Protein AF-A0A5Q4H159-F1 (afdb_monomer)

Mean predicted aligned error: 5.14 Å

pLDDT: mean 91.89, std 12.24, range [39.44, 98.81]

Nearest PDB structures (foldseek):
  7rwc-assembly1_B  TM=5.527E-01  e=2.072E-01  Mus musculus
  1oyz-assembly1_A  TM=6.407E-01  e=1.091E+00  Escherichia coli
  7w3k-assembly1_f  TM=6.807E-01  e=5.470E+00  Homo sapiens
  6j2q-assembly1_Z  TM=4.991E-01  e=5.470E+00  Saccharomyces cerevisiae S288C
  7w3b-assembly1_f  TM=5.677E-01  e=9.830E+00  Homo sapiens

Sequence (144 aa):
MSDPVGFGQQHADQIARLVDVADLALVPFDQAAEPLAAALRSTDPWQRYWALIVGSCFGEQTESLVPAAERLLDDPELLVRVRAAEMLGIVSAIDPRPTLQQVLETTESPVEALLTLNTVVFFHDSIENRFPFDIESVHENGVT

Radius of gyration: 15.94 Å; Cα contacts (8 Å, |Δi|>4): 162; chains: 1; bounding box: 42×28×43 Å

Structure (mmCIF, N/CA/C/O backbone):
data_AF-A0A5Q4H159-F1
#
_entry.id   AF-A0A5Q4H159-F1
#
loop_
_atom_site.group_PDB
_atom_site.id
_atom_site.type_symbol
_atom_site.label_atom_id
_atom_site.label_alt_id
_atom_site.label_comp_id
_atom_site.label_asym_id
_atom_site.label_entity_id
_atom_site.label_seq_id
_atom_site.pdbx_PDB_ins_code
_atom_site.Cartn_x
_atom_site.Cartn_y
_atom_site.Cartn_z
_atom_site.occupancy
_atom_site.B_iso_or_equiv
_atom_site.auth_seq_id
_atom_site.auth_comp_id
_atom_site.auth_asym_id
_atom_site.auth_atom_id
_atom_site.pdbx_PDB_model_num
ATOM 1 N N . MET A 1 1 ? -0.998 3.982 25.693 1.00 56.59 1 MET A N 1
ATOM 2 C CA . MET A 1 1 ? -2.279 3.362 25.288 1.00 56.59 1 MET A CA 1
ATOM 3 C C . MET A 1 1 ? -2.981 2.889 26.553 1.00 56.59 1 MET A C 1
ATOM 5 O O . MET A 1 1 ? -2.440 2.010 27.207 1.00 56.59 1 MET A O 1
ATOM 9 N N . SER A 1 2 ? -4.077 3.526 26.974 1.00 79.31 2 SER A N 1
ATOM 10 C CA . SER A 1 2 ? -4.678 3.293 28.304 1.00 79.31 2 SER A CA 1
ATOM 11 C C . SER A 1 2 ? -6.015 2.538 28.296 1.00 79.31 2 SER A C 1
ATOM 13 O O . SER A 1 2 ? -6.400 2.047 29.349 1.00 79.31 2 SER A O 1
ATOM 15 N N . ASP A 1 3 ? -6.686 2.386 27.146 1.00 91.38 3 ASP A N 1
ATOM 16 C CA . ASP A 1 3 ? -7.895 1.554 27.008 1.00 91.38 3 ASP A CA 1
ATOM 17 C C . ASP A 1 3 ? -8.058 1.003 25.572 1.00 91.38 3 ASP A C 1
ATOM 19 O O . ASP A 1 3 ? -8.765 1.583 24.743 1.00 91.38 3 ASP A O 1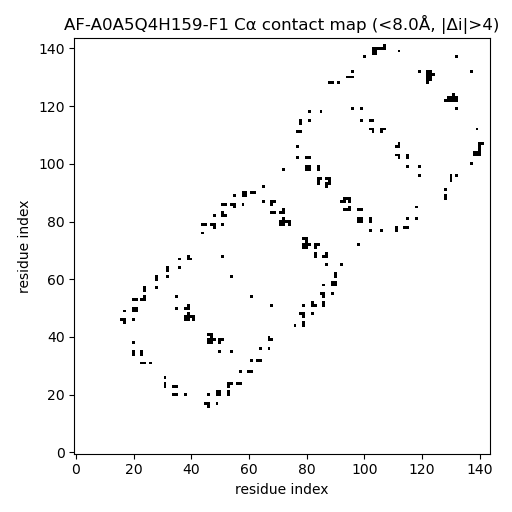
ATOM 23 N N . PRO A 1 4 ? -7.373 -0.101 25.232 1.00 87.06 4 PRO A N 1
ATOM 24 C CA . PRO A 1 4 ? -7.480 -0.701 23.903 1.00 87.06 4 PRO A CA 1
ATOM 25 C C . PRO A 1 4 ? -8.858 -1.329 23.632 1.00 87.06 4 PRO A C 1
ATOM 27 O O . PRO A 1 4 ? -9.264 -1.413 22.474 1.00 87.06 4 PRO A O 1
ATOM 30 N N . VAL A 1 5 ? -9.594 -1.751 24.670 1.00 92.69 5 VAL A N 1
ATOM 31 C CA . VAL A 1 5 ? -10.925 -2.362 24.510 1.00 92.69 5 VAL A CA 1
ATOM 32 C C . VAL A 1 5 ? -11.947 -1.298 24.129 1.00 92.69 5 VAL A C 1
ATOM 34 O O . VAL A 1 5 ? -12.680 -1.483 23.158 1.00 92.69 5 VAL A O 1
ATOM 37 N N . GLY A 1 6 ? -11.959 -0.168 24.840 1.00 92.88 6 GLY A N 1
ATOM 38 C CA . GLY A 1 6 ? -12.823 0.965 24.519 1.00 92.88 6 GLY A CA 1
ATOM 39 C C . GLY A 1 6 ? -12.544 1.532 23.128 1.00 92.88 6 GLY A C 1
ATOM 40 O O . GLY A 1 6 ? -13.484 1.779 22.375 1.00 92.88 6 GLY A O 1
ATOM 41 N N . PHE A 1 7 ? -11.267 1.648 22.740 1.00 90.69 7 PHE A N 1
ATOM 42 C CA . PHE A 1 7 ? -10.892 2.030 21.374 1.00 90.69 7 PHE A CA 1
ATOM 43 C C . PHE A 1 7 ? -11.471 1.052 20.340 1.00 90.69 7 PHE A C 1
ATOM 45 O O . PHE A 1 7 ? -12.156 1.467 19.408 1.00 90.69 7 PHE A O 1
ATOM 52 N N . GLY A 1 8 ? -11.272 -0.256 20.532 1.00 90.44 8 GLY A N 1
ATOM 53 C CA . GLY A 1 8 ? -11.804 -1.271 19.620 1.00 90.44 8 GLY A CA 1
ATOM 54 C C . GLY A 1 8 ? -13.328 -1.214 19.481 1.00 90.44 8 GLY A C 1
ATOM 55 O O . GLY A 1 8 ? -13.845 -1.293 18.371 1.00 90.44 8 GLY A O 1
ATOM 56 N N . GLN A 1 9 ? -14.053 -1.011 20.584 1.00 93.50 9 GLN A N 1
ATOM 57 C CA . GLN A 1 9 ? -15.514 -0.888 20.570 1.00 93.50 9 GLN A CA 1
ATOM 58 C C . GLN A 1 9 ? -15.993 0.372 19.838 1.00 93.50 9 GLN A C 1
ATOM 60 O O . GLN A 1 9 ? -16.958 0.305 19.082 1.00 93.50 9 GLN A O 1
ATOM 65 N N . GLN A 1 10 ? -15.317 1.508 20.027 1.00 96.00 10 GLN A N 1
ATOM 66 C CA . GLN A 1 10 ? -15.666 2.770 19.363 1.00 96.00 10 GLN A CA 1
ATOM 67 C C . GLN A 1 10 ? -15.397 2.737 17.855 1.00 96.00 10 GLN A C 1
ATOM 69 O O . GLN A 1 10 ? -16.110 3.382 17.089 1.00 96.00 10 GLN A O 1
ATOM 74 N N . HIS A 1 11 ? -14.395 1.969 17.428 1.00 94.38 11 HIS A N 1
ATOM 75 C CA . HIS A 1 11 ? -13.996 1.848 16.028 1.00 94.38 11 HIS A CA 1
ATOM 76 C C . HIS A 1 11 ? -14.524 0.576 15.345 1.00 94.38 11 HIS A C 1
ATOM 78 O O . HIS A 1 11 ? -14.152 0.312 14.204 1.00 94.38 11 HIS A O 1
ATOM 84 N N . ALA A 1 12 ? -15.404 -0.198 15.991 1.00 95.00 12 ALA A N 1
ATOM 85 C CA . ALA A 1 12 ? -15.845 -1.509 15.506 1.00 95.00 12 ALA A CA 1
ATOM 86 C C . ALA A 1 12 ? -16.399 -1.475 14.071 1.00 95.00 12 ALA A C 1
ATOM 88 O O . ALA A 1 12 ? -15.982 -2.276 13.239 1.00 95.00 12 ALA A O 1
ATOM 89 N N . ASP A 1 13 ? -17.260 -0.506 13.748 1.00 95.50 13 ASP A N 1
ATOM 90 C CA . ASP A 1 13 ? -17.830 -0.369 12.400 1.00 95.50 13 ASP A CA 1
ATOM 91 C C . ASP A 1 13 ? -16.773 -0.002 11.353 1.00 95.50 13 ASP A C 1
ATOM 93 O O . ASP A 1 13 ? -16.854 -0.419 10.199 1.00 95.50 13 ASP A O 1
ATOM 97 N N . GLN A 1 14 ? -15.786 0.815 11.734 1.00 94.44 14 GLN A N 1
ATOM 98 C CA . GLN A 1 14 ? -14.670 1.145 10.853 1.00 94.44 14 GLN A CA 1
ATOM 99 C C . GLN A 1 14 ? -13.811 -0.092 10.607 1.00 94.44 14 GLN A C 1
ATOM 101 O O . GLN A 1 14 ? -13.515 -0.396 9.458 1.00 94.44 14 GLN A O 1
ATOM 106 N N . ILE A 1 15 ? -13.462 -0.822 11.667 1.00 95.00 15 ILE A N 1
ATOM 107 C CA . ILE A 1 15 ? -12.679 -2.055 11.586 1.00 95.00 15 ILE A CA 1
ATOM 108 C C . ILE A 1 15 ? -13.399 -3.085 10.713 1.00 95.00 15 ILE A C 1
ATOM 110 O O . ILE A 1 15 ? -12.762 -3.663 9.842 1.00 95.00 15 ILE A O 1
ATOM 114 N N . ALA A 1 16 ? -14.714 -3.260 10.876 1.00 96.94 16 ALA A N 1
ATOM 115 C CA . ALA A 1 16 ? -15.511 -4.161 10.045 1.00 96.94 16 ALA A CA 1
ATOM 116 C C . ALA A 1 16 ? -15.398 -3.815 8.552 1.00 96.94 16 ALA A C 1
ATOM 118 O O . ALA A 1 16 ? -15.112 -4.693 7.750 1.00 96.94 16 ALA A O 1
ATOM 119 N N . ARG A 1 17 ? -15.486 -2.529 8.183 1.00 96.94 17 ARG A N 1
ATOM 120 C CA . ARG A 1 17 ? -15.288 -2.104 6.785 1.00 96.94 17 ARG A CA 1
ATOM 121 C C . ARG A 1 17 ? -13.879 -2.378 6.261 1.00 96.94 17 ARG A C 1
ATOM 123 O O . ARG A 1 17 ? -13.717 -2.655 5.079 1.00 96.94 17 ARG A O 1
ATOM 130 N N . LEU A 1 18 ? -12.852 -2.274 7.105 1.00 97.69 18 LEU A N 1
ATOM 131 C CA . LEU A 1 18 ? -11.484 -2.627 6.704 1.00 97.69 18 LEU A CA 1
ATOM 132 C C . LEU A 1 18 ? -11.329 -4.140 6.516 1.00 97.69 18 LEU A C 1
ATOM 134 O O . LEU A 1 18 ? -10.641 -4.561 5.590 1.00 97.69 18 LEU A O 1
ATOM 138 N N . VAL A 1 19 ? -11.995 -4.941 7.354 1.00 98.06 19 VAL A N 1
ATOM 139 C CA . VAL A 1 19 ? -12.076 -6.399 7.190 1.00 98.06 19 VAL A CA 1
ATOM 140 C C . VAL A 1 19 ? -12.777 -6.749 5.880 1.00 98.06 19 VAL A C 1
ATOM 142 O O . VAL A 1 19 ? -12.229 -7.538 5.122 1.00 98.06 19 VAL A O 1
ATOM 145 N N . ASP A 1 20 ? -13.895 -6.094 5.550 1.00 98.19 20 ASP A N 1
ATOM 146 C CA . ASP A 1 20 ? -14.602 -6.319 4.282 1.00 98.19 20 ASP A CA 1
ATOM 147 C C . ASP A 1 20 ? -13.691 -6.073 3.066 1.00 98.19 20 ASP A C 1
ATOM 149 O O . ASP A 1 20 ? -13.729 -6.831 2.100 1.00 98.19 20 ASP A O 1
ATOM 153 N N . VAL A 1 21 ? -12.843 -5.033 3.108 1.00 98.56 21 VAL A N 1
ATOM 154 C CA . VAL A 1 21 ? -11.853 -4.774 2.047 1.00 98.56 21 VAL A CA 1
ATOM 155 C C . VAL A 1 21 ? -10.785 -5.866 2.020 1.00 98.56 21 VAL A C 1
ATOM 157 O O . VAL A 1 21 ? -10.450 -6.347 0.943 1.00 98.56 21 VAL A O 1
ATOM 160 N N . ALA A 1 22 ? -10.255 -6.270 3.176 1.00 98.06 22 ALA A N 1
ATOM 161 C CA . ALA A 1 22 ? -9.227 -7.307 3.261 1.00 98.06 22 ALA A CA 1
ATOM 162 C C . ALA A 1 22 ? -9.726 -8.675 2.759 1.00 98.06 22 ALA A C 1
ATOM 164 O O . ALA A 1 22 ? -8.996 -9.377 2.056 1.00 98.06 22 ALA A O 1
ATOM 165 N N . ASP A 1 23 ? -10.981 -9.024 3.048 1.00 98.50 23 ASP A N 1
ATOM 166 C CA . ASP A 1 23 ? -11.614 -10.275 2.621 1.00 98.50 23 ASP A CA 1
ATOM 167 C C . ASP A 1 23 ? -11.740 -10.383 1.092 1.00 98.50 23 ASP A C 1
ATOM 169 O O . ASP A 1 23 ? -11.834 -11.491 0.559 1.00 98.50 23 ASP A O 1
ATOM 173 N N . LEU A 1 24 ? -11.650 -9.268 0.353 1.00 98.62 24 LEU A N 1
ATOM 174 C CA . LEU A 1 24 ? -11.602 -9.288 -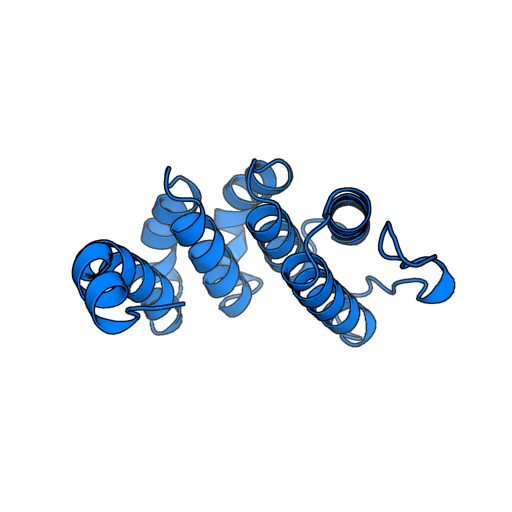1.113 1.00 98.62 24 LEU A CA 1
ATOM 175 C C . LEU A 1 24 ? -10.388 -10.059 -1.652 1.00 98.62 24 LEU A C 1
ATOM 177 O O . LEU A 1 24 ? -10.457 -10.563 -2.767 1.00 98.62 24 LEU A O 1
ATOM 181 N N . ALA A 1 25 ? -9.310 -10.223 -0.876 1.00 97.88 25 ALA A N 1
ATOM 182 C CA . ALA A 1 25 ? -8.176 -11.072 -1.259 1.00 97.88 25 ALA A CA 1
ATOM 183 C C . ALA A 1 25 ? -8.536 -12.569 -1.341 1.00 97.88 25 ALA A C 1
ATOM 185 O O . ALA A 1 25 ? -7.781 -13.361 -1.902 1.00 97.88 25 ALA A O 1
ATOM 186 N N . LEU A 1 26 ? -9.669 -12.974 -0.760 1.00 98.00 26 LEU A N 1
ATOM 187 C CA . LEU A 1 26 ? -10.095 -14.371 -0.655 1.00 98.00 26 LEU A CA 1
ATOM 188 C C . LEU A 1 26 ? -11.036 -14.801 -1.788 1.00 98.00 26 LEU A C 1
ATOM 190 O O . LEU A 1 26 ? -11.434 -15.968 -1.841 1.00 98.00 26 LEU A O 1
ATOM 194 N N . VAL A 1 27 ? -11.403 -13.885 -2.688 1.00 98.06 27 VAL A N 1
ATOM 195 C CA . VAL A 1 27 ? -12.289 -14.160 -3.825 1.00 98.06 27 VAL A CA 1
ATOM 196 C C . VAL A 1 27 ? -11.549 -13.998 -5.157 1.00 98.06 27 VAL A C 1
ATOM 198 O O . VAL A 1 27 ? -10.519 -13.330 -5.220 1.00 98.06 27 VAL A O 1
ATOM 201 N N . PRO A 1 28 ? -12.042 -14.602 -6.253 1.00 98.25 28 PRO A N 1
ATOM 202 C CA . PRO A 1 28 ? -11.495 -14.356 -7.583 1.00 98.25 28 PRO A CA 1
ATOM 203 C C . PRO A 1 28 ? -11.540 -12.868 -7.974 1.00 98.25 28 PRO A C 1
ATOM 205 O O . PRO A 1 28 ? -12.467 -12.143 -7.609 1.00 98.25 28 PRO A O 1
ATOM 208 N N . PHE A 1 29 ? -10.548 -12.414 -8.748 1.00 98.06 29 PHE A N 1
ATOM 209 C CA . PHE A 1 29 ? -10.394 -10.992 -9.077 1.00 98.06 29 PHE A CA 1
ATOM 210 C C . PHE A 1 29 ? -11.613 -10.382 -9.785 1.00 98.06 29 PHE A C 1
ATOM 212 O O . PHE A 1 29 ? -11.946 -9.229 -9.536 1.00 98.06 29 PHE A O 1
ATOM 219 N N . ASP A 1 30 ? -12.315 -11.139 -10.629 1.00 97.62 30 ASP A N 1
ATOM 220 C CA . ASP A 1 30 ? -13.528 -10.666 -11.310 1.00 97.62 30 ASP A CA 1
ATOM 221 C C . ASP A 1 30 ? -14.638 -10.236 -10.333 1.00 97.62 30 ASP A C 1
ATOM 223 O O . ASP A 1 30 ? -15.422 -9.342 -10.647 1.00 97.62 30 ASP A O 1
ATOM 227 N N . GLN A 1 31 ? -14.665 -10.820 -9.133 1.00 98.19 31 GLN A N 1
ATOM 228 C CA . GLN A 1 31 ? -15.558 -10.440 -8.038 1.00 98.19 31 GLN A CA 1
ATOM 229 C C . GLN A 1 31 ? -14.972 -9.325 -7.161 1.00 98.19 31 GLN A C 1
ATOM 231 O O . GLN A 1 31 ? -15.727 -8.521 -6.618 1.00 98.19 31 GLN A O 1
ATOM 236 N N . ALA A 1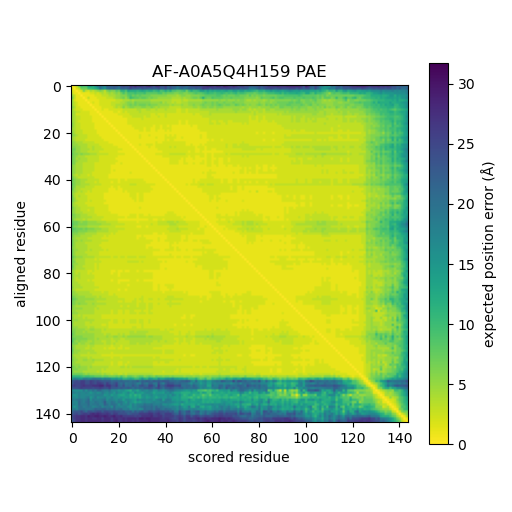 32 ? -13.645 -9.248 -7.035 1.00 98.44 32 ALA A N 1
ATOM 237 C CA . ALA A 1 32 ? -12.967 -8.226 -6.238 1.00 98.44 32 ALA A CA 1
ATOM 238 C C . ALA A 1 32 ? -12.804 -6.877 -6.965 1.00 98.44 32 ALA A C 1
ATOM 240 O O . ALA A 1 32 ? -12.701 -5.842 -6.310 1.00 98.44 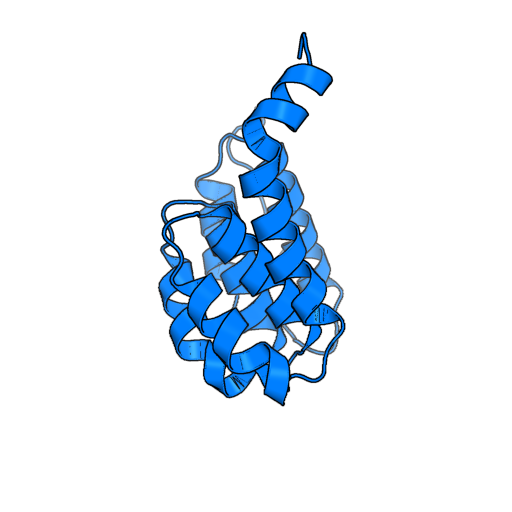32 ALA A O 1
ATOM 241 N N . ALA A 1 33 ? -12.783 -6.859 -8.300 1.00 98.12 33 ALA A N 1
ATOM 242 C CA . ALA A 1 33 ? -12.353 -5.704 -9.089 1.00 98.12 33 ALA A CA 1
ATOM 243 C C . ALA A 1 33 ? -13.175 -4.431 -8.828 1.00 98.12 33 ALA A C 1
ATOM 245 O O . ALA A 1 33 ? -12.606 -3.363 -8.600 1.00 98.12 33 ALA A O 1
ATOM 246 N N . GLU A 1 34 ? -14.508 -4.521 -8.851 1.00 98.25 34 GLU A N 1
ATOM 247 C CA . GLU A 1 34 ? -15.372 -3.354 -8.623 1.00 98.25 34 GLU A CA 1
ATOM 248 C C . GLU A 1 34 ? -15.319 -2.867 -7.162 1.00 98.25 34 GLU A C 1
ATOM 250 O O . GLU A 1 34 ? -15.033 -1.678 -6.966 1.00 98.25 34 GLU A O 1
ATOM 255 N N . PRO A 1 35 ? -15.446 -3.744 -6.143 1.00 98.44 35 PRO A N 1
ATOM 256 C CA . PRO A 1 35 ? -15.266 -3.350 -4.747 1.00 98.44 35 PRO A CA 1
ATOM 257 C C . PRO A 1 35 ? -13.897 -2.725 -4.455 1.00 98.44 35 PRO A C 1
ATOM 259 O O . PRO A 1 35 ? -13.823 -1.705 -3.767 1.00 98.44 35 PRO A O 1
ATOM 262 N N . LEU A 1 36 ? -12.812 -3.268 -5.021 1.00 98.56 36 LEU A N 1
ATOM 263 C CA . LEU A 1 36 ? -11.473 -2.686 -4.888 1.00 98.56 36 LEU A CA 1
ATOM 264 C C . LEU A 1 36 ? -11.403 -1.304 -5.532 1.00 98.56 36 LEU A C 1
ATOM 266 O O . LEU A 1 36 ? -10.911 -0.361 -4.914 1.00 98.56 36 LEU A O 1
ATOM 270 N N . ALA A 1 37 ? -11.947 -1.142 -6.739 1.00 98.44 37 ALA A N 1
ATOM 271 C CA . ALA A 1 37 ? -11.999 0.160 -7.390 1.00 98.44 37 ALA A CA 1
ATOM 272 C C . ALA A 1 37 ? -12.762 1.191 -6.538 1.00 98.44 37 ALA A C 1
ATOM 274 O O . ALA A 1 37 ? -12.368 2.358 -6.487 1.00 98.44 37 ALA A O 1
ATOM 275 N N . ALA A 1 38 ? -13.847 0.783 -5.874 1.00 98.44 38 ALA A N 1
ATOM 276 C CA . ALA A 1 38 ? -14.585 1.635 -4.949 1.00 98.44 38 ALA A CA 1
ATOM 277 C C . ALA A 1 38 ? -13.752 1.994 -3.707 1.00 98.44 38 ALA A C 1
ATOM 279 O O . ALA A 1 38 ? -13.662 3.175 -3.363 1.00 98.44 38 ALA A O 1
ATOM 280 N N . ALA A 1 39 ? -13.088 1.016 -3.087 1.00 98.62 39 ALA A N 1
ATOM 281 C CA . ALA A 1 39 ? -12.248 1.223 -1.910 1.00 98.62 39 ALA A CA 1
ATOM 282 C C . ALA A 1 39 ? -11.044 2.145 -2.192 1.00 98.62 39 ALA A C 1
ATOM 284 O O . ALA A 1 39 ? -10.746 3.019 -1.378 1.00 98.62 39 ALA A O 1
ATOM 285 N N . LEU A 1 40 ? -10.431 2.062 -3.381 1.00 98.69 40 LEU A N 1
ATOM 286 C CA . LEU A 1 40 ? -9.370 2.980 -3.829 1.00 98.69 40 LEU A CA 1
ATOM 287 C C . LEU A 1 40 ? -9.830 4.447 -3.929 1.00 98.69 40 LEU A C 1
ATOM 289 O O . LEU A 1 40 ? -9.011 5.357 -3.857 1.00 98.69 40 LEU A O 1
ATOM 293 N N . ARG A 1 41 ? -11.138 4.699 -4.075 1.00 98.12 41 ARG A N 1
ATOM 294 C CA . ARG A 1 41 ? -11.733 6.049 -4.100 1.00 98.12 41 ARG A CA 1
ATOM 295 C C . ARG A 1 41 ? -12.327 6.474 -2.755 1.00 98.12 41 ARG A C 1
ATOM 297 O O . ARG A 1 41 ? -12.969 7.522 -2.680 1.00 98.12 41 ARG A O 1
ATOM 304 N N . SER A 1 42 ? -12.162 5.663 -1.711 1.00 98.25 42 SER A N 1
ATOM 305 C CA . SER A 1 42 ? -12.719 5.946 -0.392 1.00 98.25 42 SER A CA 1
ATOM 306 C C . SER A 1 42 ? -12.126 7.222 0.196 1.00 98.25 42 SER A C 1
ATOM 308 O O . SER A 1 42 ? -10.947 7.525 0.008 1.00 98.25 42 SER A O 1
ATOM 310 N N . THR A 1 43 ? -12.928 7.964 0.957 1.00 97.19 43 THR A N 1
ATOM 311 C CA . THR A 1 43 ? -12.434 9.097 1.750 1.00 97.19 43 THR A CA 1
ATOM 312 C C . THR A 1 43 ? -11.619 8.632 2.958 1.00 97.19 43 THR A C 1
ATOM 314 O O . THR A 1 43 ? -10.790 9.392 3.454 1.00 97.19 43 THR A O 1
ATOM 317 N N . ASP A 1 44 ? -11.803 7.384 3.398 1.00 97.56 44 ASP A N 1
ATOM 318 C CA . ASP A 1 44 ? -11.026 6.760 4.467 1.00 97.56 44 ASP A CA 1
ATOM 319 C C . ASP A 1 44 ? -9.663 6.286 3.924 1.00 97.56 44 ASP A C 1
ATOM 321 O O . ASP A 1 44 ? -9.629 5.377 3.085 1.00 97.56 44 ASP A O 1
ATOM 325 N N . PRO A 1 45 ? -8.535 6.869 4.375 1.00 98.25 45 PRO A N 1
ATOM 326 C CA . PRO A 1 45 ? -7.208 6.468 3.909 1.00 98.25 45 PRO A CA 1
ATOM 327 C C . PRO A 1 45 ? -6.909 4.994 4.182 1.00 98.25 45 PRO A C 1
ATOM 329 O O . PRO A 1 45 ? -6.233 4.357 3.378 1.00 98.25 45 PRO A O 1
ATOM 332 N N . TRP A 1 46 ? -7.463 4.407 5.246 1.00 98.06 46 TRP A N 1
ATOM 333 C CA . TRP A 1 46 ? -7.197 3.010 5.578 1.00 98.06 46 TRP A CA 1
ATOM 334 C C . TRP A 1 46 ? -7.896 2.040 4.632 1.00 98.06 46 TRP A C 1
ATOM 336 O O . TRP A 1 46 ? -7.366 0.966 4.366 1.00 98.06 46 TRP A O 1
ATOM 346 N N . GLN A 1 47 ? -9.035 2.428 4.052 1.00 98.62 47 GLN A N 1
ATOM 347 C CA . GLN A 1 47 ? -9.660 1.639 2.989 1.00 98.62 47 GLN A CA 1
ATOM 348 C C . GLN A 1 47 ? -8.835 1.692 1.703 1.00 98.62 47 GLN A C 1
ATOM 350 O O . GLN A 1 47 ? -8.650 0.655 1.071 1.00 98.62 47 GLN A O 1
ATOM 355 N N . ARG A 1 48 ? -8.284 2.862 1.345 1.00 98.75 48 ARG A N 1
ATOM 356 C CA . ARG A 1 48 ? -7.368 2.983 0.197 1.00 98.75 48 ARG A CA 1
ATOM 357 C C . ARG A 1 48 ? -6.107 2.145 0.411 1.00 98.75 48 ARG A C 1
ATOM 359 O O . ARG A 1 48 ? -5.734 1.368 -0.461 1.00 98.75 48 ARG A O 1
ATOM 366 N N . TYR A 1 49 ? -5.511 2.243 1.599 1.00 98.62 49 TYR A N 1
ATOM 367 C CA . TYR A 1 49 ? -4.347 1.459 2.016 1.00 98.62 49 TYR A CA 1
ATOM 368 C C . TYR A 1 49 ? -4.590 -0.053 1.896 1.00 98.62 49 TYR A C 1
ATOM 370 O O . TYR A 1 49 ? -3.808 -0.754 1.255 1.00 98.62 49 TYR A O 1
ATOM 378 N N . TRP A 1 50 ? -5.689 -0.562 2.464 1.00 98.56 50 TRP A N 1
ATOM 379 C CA . TRP A 1 50 ? -6.017 -1.987 2.390 1.00 98.56 50 TRP A CA 1
ATOM 380 C C . TRP A 1 50 ? -6.378 -2.439 0.974 1.00 98.56 50 TRP A C 1
ATOM 382 O O . TRP A 1 50 ? -5.974 -3.526 0.576 1.00 98.56 50 TRP A O 1
ATOM 392 N N . ALA A 1 51 ? -7.061 -1.608 0.183 1.00 98.81 51 ALA A N 1
ATOM 393 C CA . ALA A 1 51 ? -7.375 -1.934 -1.206 1.00 98.81 51 ALA A CA 1
ATOM 394 C C . ALA A 1 51 ? -6.113 -2.105 -2.063 1.00 98.81 51 ALA A C 1
ATOM 396 O O . ALA A 1 51 ? -6.062 -3.004 -2.897 1.00 98.81 51 ALA A O 1
ATOM 397 N N . LEU A 1 52 ? -5.083 -1.287 -1.830 1.00 98.81 52 LEU A N 1
ATOM 398 C CA . LEU A 1 52 ? -3.789 -1.411 -2.504 1.00 98.81 52 LEU A CA 1
ATOM 399 C C . LEU A 1 52 ? -3.049 -2.689 -2.089 1.00 98.81 52 LEU A C 1
ATOM 401 O O . LEU A 1 52 ? -2.544 -3.396 -2.953 1.00 98.81 52 LEU A O 1
ATOM 405 N N . ILE A 1 53 ? -3.050 -3.035 -0.794 1.00 98.31 53 ILE A N 1
ATOM 406 C CA . ILE A 1 53 ? -2.478 -4.306 -0.309 1.00 98.31 53 ILE A CA 1
ATOM 407 C C . ILE A 1 53 ? -3.164 -5.500 -0.969 1.00 98.31 53 ILE A C 1
ATOM 409 O O . ILE A 1 53 ? -2.496 -6.405 -1.459 1.00 98.31 53 ILE A O 1
ATOM 413 N N . VAL A 1 54 ? -4.497 -5.502 -0.995 1.00 98.62 54 VAL A N 1
ATOM 414 C CA . VAL A 1 54 ? -5.262 -6.577 -1.632 1.00 98.62 54 VAL A CA 1
ATOM 415 C C . VAL A 1 54 ? -5.005 -6.605 -3.139 1.00 98.62 54 VAL A C 1
ATOM 417 O O . VAL A 1 54 ? -4.847 -7.680 -3.710 1.00 98.62 54 VAL A O 1
ATOM 420 N N . GLY A 1 55 ? -4.890 -5.441 -3.783 1.00 98.06 55 GLY A N 1
ATOM 421 C CA . GLY A 1 55 ? -4.480 -5.330 -5.182 1.00 98.06 55 GLY A CA 1
ATOM 422 C C . GLY A 1 55 ? -3.136 -6.014 -5.452 1.00 98.06 55 GLY A C 1
ATOM 423 O O . GLY A 1 55 ? -3.036 -6.820 -6.375 1.00 98.06 55 GLY A O 1
ATOM 424 N N . SER A 1 56 ? -2.134 -5.794 -4.597 1.00 96.56 56 SER A N 1
ATOM 425 C CA . SER A 1 56 ? -0.827 -6.460 -4.693 1.00 96.56 56 SER A CA 1
ATOM 426 C C . SER A 1 56 ? -0.921 -7.993 -4.653 1.00 96.56 56 SER A C 1
ATOM 428 O O . SER A 1 56 ? -0.097 -8.664 -5.270 1.00 96.56 56 SER A O 1
ATOM 430 N N . CYS A 1 57 ? -1.933 -8.572 -3.992 1.00 96.06 57 CYS A N 1
ATOM 431 C CA . CYS A 1 57 ? -2.151 -10.025 -3.975 1.00 96.06 57 CYS A CA 1
ATOM 432 C C . CYS A 1 57 ? -2.600 -10.596 -5.331 1.00 96.06 57 CYS A C 1
ATOM 434 O O . CYS A 1 57 ? -2.406 -11.784 -5.584 1.00 96.06 57 CYS A O 1
ATOM 436 N N . PHE A 1 58 ? -3.201 -9.774 -6.193 1.00 96.88 58 PHE A N 1
ATOM 437 C CA . PHE A 1 58 ? -3.727 -10.186 -7.497 1.00 96.88 58 PHE A CA 1
ATOM 438 C C . PHE A 1 58 ? -2.744 -9.961 -8.657 1.00 96.88 58 PHE A C 1
ATOM 440 O O . PHE A 1 58 ? -2.976 -10.468 -9.758 1.00 96.88 58 PHE A O 1
ATOM 447 N N . GLY A 1 59 ? -1.652 -9.221 -8.432 1.00 93.31 59 GLY A N 1
ATOM 448 C CA 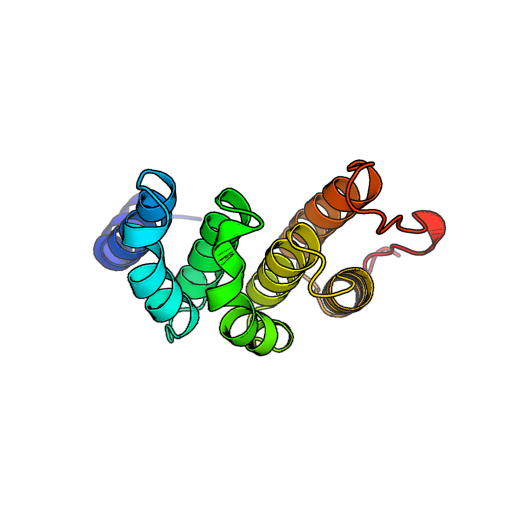. GLY A 1 59 ? -0.613 -8.970 -9.435 1.00 93.31 59 GLY A CA 1
ATOM 449 C C . GLY A 1 59 ? -1.184 -8.445 -10.757 1.00 93.31 59 GLY A C 1
ATOM 450 O O . GLY A 1 59 ? -2.033 -7.552 -10.761 1.00 93.31 59 GLY A O 1
ATOM 451 N N . GLU A 1 60 ? -0.752 -9.032 -11.877 1.00 93.56 60 GLU A N 1
ATOM 452 C CA . GLU A 1 60 ? -1.124 -8.639 -13.251 1.00 93.56 60 GLU A CA 1
ATOM 453 C C . GLU A 1 60 ? -2.639 -8.573 -13.505 1.00 93.56 60 GLU A C 1
ATOM 455 O O . GLU A 1 60 ? -3.099 -7.828 -14.367 1.00 93.56 60 GLU A O 1
ATOM 460 N N . GLN A 1 61 ? -3.456 -9.301 -12.734 1.00 97.06 61 GLN A N 1
ATOM 461 C CA . GLN A 1 61 ? -4.914 -9.233 -12.880 1.00 97.06 61 GLN A CA 1
ATOM 462 C C . GLN A 1 61 ? -5.458 -7.826 -12.583 1.00 97.06 61 GLN A C 1
ATOM 464 O O . GLN A 1 61 ? -6.531 -7.473 -13.062 1.00 97.06 61 GLN A O 1
ATOM 469 N N . THR A 1 62 ? -4.713 -7.003 -11.840 1.00 95.69 62 THR A N 1
ATOM 470 C CA . THR A 1 62 ? -5.117 -5.652 -11.436 1.00 95.69 62 THR A CA 1
ATOM 471 C C . THR A 1 62 ? -4.921 -4.566 -12.491 1.00 95.69 62 THR A C 1
ATOM 473 O O . THR A 1 62 ? -5.104 -3.391 -12.174 1.00 95.69 62 THR A O 1
ATOM 476 N N . GLU A 1 63 ? -4.629 -4.916 -13.748 1.00 95.00 63 GLU A N 1
ATOM 477 C CA . GLU A 1 63 ? -4.438 -3.958 -14.850 1.00 95.00 63 GLU A CA 1
ATOM 478 C C . GLU A 1 63 ? -5.556 -2.896 -14.915 1.00 95.00 63 GLU A C 1
ATOM 480 O O . GLU A 1 63 ? -5.295 -1.698 -15.031 1.00 95.00 63 GLU A O 1
ATOM 485 N N . SER A 1 64 ? -6.820 -3.299 -14.728 1.00 96.69 64 SER A N 1
ATOM 486 C CA . SER A 1 64 ? -7.964 -2.373 -14.745 1.00 96.69 64 SER A CA 1
ATOM 487 C C . SER A 1 64 ? -7.982 -1.356 -13.593 1.00 96.69 64 SER A C 1
ATOM 489 O O . SER A 1 64 ? -8.722 -0.374 -13.653 1.00 96.69 64 SER A O 1
ATOM 491 N N . LEU A 1 65 ? -7.216 -1.597 -12.526 1.00 98.31 65 LEU A N 1
ATOM 492 C CA . LEU A 1 65 ? -7.113 -0.741 -11.342 1.00 98.31 65 LEU A CA 1
ATOM 493 C C . LEU A 1 65 ? -5.914 0.214 -11.397 1.00 98.31 65 LEU A C 1
ATOM 495 O O . LEU A 1 65 ? -5.895 1.175 -10.626 1.00 98.31 65 LEU A O 1
ATOM 499 N N . VAL A 1 66 ? -4.968 0.012 -12.322 1.00 98.25 66 VAL A N 1
ATOM 500 C CA . VAL A 1 66 ? -3.748 0.830 -12.460 1.00 98.25 66 VAL A CA 1
ATOM 501 C C . VAL A 1 66 ? -4.050 2.335 -12.468 1.00 98.25 66 VAL A C 1
ATOM 503 O O . VAL A 1 66 ? -3.511 3.034 -11.610 1.00 98.25 66 VAL A O 1
ATOM 506 N N . PRO A 1 67 ? -4.989 2.868 -13.282 1.00 98.25 67 PRO A N 1
ATOM 507 C CA . PRO A 1 67 ? -5.252 4.308 -13.284 1.00 98.25 67 PRO A CA 1
ATOM 508 C C . PRO A 1 67 ? -5.780 4.836 -11.944 1.00 98.25 67 PRO A C 1
ATOM 510 O O . PRO A 1 67 ? -5.622 6.015 -11.623 1.00 98.25 67 PRO A O 1
ATOM 513 N N . ALA A 1 68 ? -6.496 4.011 -11.175 1.00 98.12 68 ALA A N 1
ATOM 514 C CA . ALA A 1 68 ? -6.974 4.404 -9.854 1.00 98.12 68 ALA A CA 1
ATOM 515 C C . ALA A 1 68 ? -5.815 4.440 -8.849 1.00 98.12 68 ALA A C 1
ATOM 517 O O . ALA A 1 68 ? -5.712 5.413 -8.108 1.00 98.12 68 ALA A O 1
ATOM 518 N N . ALA A 1 69 ? -4.932 3.438 -8.877 1.00 98.50 69 ALA A N 1
ATOM 519 C CA . ALA A 1 69 ? -3.754 3.369 -8.019 1.00 98.50 69 ALA A CA 1
ATOM 520 C C . ALA A 1 69 ? -2.725 4.474 -8.329 1.00 98.50 69 ALA A C 1
ATOM 522 O O . ALA A 1 69 ? -2.180 5.059 -7.400 1.00 98.50 69 ALA A O 1
ATOM 523 N N . GLU A 1 70 ? -2.516 4.845 -9.598 1.00 98.50 70 GLU A N 1
ATOM 524 C CA . GLU A 1 70 ? -1.596 5.934 -9.981 1.00 98.50 70 GLU A CA 1
ATOM 525 C C . GLU A 1 70 ? -1.955 7.268 -9.318 1.00 98.50 70 GLU A C 1
ATOM 527 O O . GLU A 1 70 ? -1.080 8.000 -8.863 1.00 98.50 70 GLU A O 1
ATOM 532 N N . ARG A 1 71 ? -3.252 7.572 -9.189 1.00 98.25 71 ARG A N 1
ATOM 533 C CA . ARG A 1 71 ? -3.719 8.797 -8.514 1.00 98.25 71 ARG A CA 1
ATOM 534 C C . ARG A 1 71 ? -3.369 8.831 -7.025 1.00 98.25 71 ARG A C 1
ATOM 536 O O . ARG A 1 71 ? -3.403 9.903 -6.430 1.00 98.25 71 ARG A O 1
ATOM 543 N N . LEU A 1 72 ? -3.075 7.677 -6.428 1.00 98.81 72 LEU A N 1
ATOM 544 C CA . LEU A 1 72 ? -2.746 7.536 -5.011 1.00 98.81 72 LEU A CA 1
ATOM 545 C C . LEU A 1 72 ? -1.240 7.656 -4.733 1.00 98.81 72 LEU A C 1
ATOM 547 O O . LEU A 1 72 ? -0.843 7.669 -3.571 1.00 98.81 72 LEU A O 1
ATOM 551 N N . LEU A 1 73 ? -0.401 7.819 -5.762 1.00 98.69 73 LEU A N 1
ATOM 552 C CA . LEU A 1 73 ? 1.020 8.146 -5.581 1.00 98.69 73 LEU A CA 1
ATOM 553 C C . LEU A 1 73 ? 1.224 9.515 -4.908 1.00 98.69 73 LEU A C 1
ATOM 555 O O . LEU A 1 73 ? 2.234 9.717 -4.242 1.00 98.69 73 LEU A O 1
ATOM 559 N N . ASP A 1 74 ? 0.240 10.413 -5.016 1.00 97.62 74 ASP A N 1
ATOM 560 C CA . ASP A 1 74 ? 0.224 11.742 -4.390 1.00 97.62 74 ASP A CA 1
ATOM 561 C C . ASP A 1 74 ? -0.732 11.831 -3.178 1.00 97.62 74 ASP A C 1
ATOM 563 O O . ASP A 1 74 ? -1.099 12.926 -2.741 1.00 97.62 74 ASP A O 1
ATOM 567 N N . ASP A 1 75 ? -1.174 10.695 -2.623 1.00 98.69 75 ASP A N 1
ATOM 568 C CA . ASP A 1 75 ? -2.168 10.657 -1.539 1.00 98.69 75 ASP A CA 1
ATOM 569 C C . ASP A 1 75 ? -1.722 11.456 -0.295 1.00 98.69 75 ASP A C 1
ATOM 571 O O . ASP A 1 75 ? -0.542 11.451 0.039 1.00 98.69 75 ASP A O 1
ATOM 575 N N . PRO A 1 76 ? -2.601 12.154 0.443 1.00 98.00 76 PRO A N 1
ATOM 576 C CA . PRO A 1 76 ? -2.193 12.834 1.675 1.00 98.00 76 PRO A CA 1
ATOM 577 C C . PRO A 1 76 ? -1.588 11.910 2.746 1.00 98.00 76 PRO A C 1
ATOM 579 O O . PRO A 1 76 ? -0.789 12.379 3.552 1.00 98.00 76 PRO A O 1
ATOM 582 N N . GLU A 1 77 ? -1.960 10.628 2.763 1.00 98.50 77 GLU A N 1
ATOM 583 C CA . GLU A 1 77 ? -1.423 9.617 3.675 1.00 98.50 77 GLU A CA 1
ATOM 584 C C . GLU A 1 77 ? -0.193 8.928 3.060 1.00 98.50 77 GLU A C 1
ATOM 586 O O . GLU A 1 77 ? -0.284 8.269 2.020 1.00 98.50 77 GLU A O 1
ATOM 591 N N . LEU A 1 78 ? 0.969 9.040 3.711 1.00 98.56 78 LEU A N 1
ATOM 592 C CA . LEU A 1 78 ? 2.234 8.525 3.177 1.00 98.56 78 LEU A CA 1
ATOM 593 C C . LEU A 1 78 ? 2.209 7.005 3.000 1.00 98.56 78 LEU A C 1
ATOM 595 O O . LEU A 1 78 ? 2.697 6.498 1.989 1.00 98.56 78 LEU A O 1
ATOM 599 N N . LEU A 1 79 ? 1.575 6.268 3.917 1.00 98.50 79 LEU A N 1
ATOM 600 C CA . LEU A 1 79 ? 1.458 4.813 3.784 1.00 98.50 79 LEU A CA 1
ATOM 601 C C . LEU A 1 79 ? 0.599 4.389 2.589 1.00 98.50 79 LEU A C 1
ATOM 603 O O . LEU A 1 79 ? 0.831 3.320 2.021 1.00 98.50 79 LEU A O 1
ATOM 607 N N . VAL A 1 80 ? -0.366 5.215 2.175 1.00 98.81 80 VAL A N 1
ATOM 608 C CA . VAL A 1 80 ? -1.135 4.967 0.949 1.00 98.81 80 VAL A CA 1
ATOM 609 C C . VAL A 1 80 ? -0.226 5.109 -0.273 1.00 98.81 80 VAL A C 1
ATOM 611 O O . VAL A 1 80 ? -0.263 4.240 -1.142 1.00 98.81 80 VAL A O 1
ATOM 614 N N . ARG A 1 81 ? 0.663 6.114 -0.309 1.00 98.81 81 ARG A N 1
ATOM 615 C CA . ARG A 1 81 ? 1.649 6.266 -1.399 1.00 98.81 81 ARG A CA 1
ATOM 616 C C . ARG A 1 81 ? 2.576 5.062 -1.512 1.00 98.81 81 ARG A C 1
ATOM 618 O O . ARG A 1 81 ? 2.812 4.581 -2.617 1.00 98.81 81 ARG A O 1
ATOM 625 N N . VAL A 1 82 ? 3.065 4.548 -0.377 1.00 98.69 82 VAL A N 1
ATOM 626 C CA . VAL A 1 82 ? 3.925 3.350 -0.331 1.00 98.69 82 VAL A CA 1
ATOM 627 C C . VAL A 1 82 ? 3.218 2.158 -0.965 1.00 98.69 82 VAL A C 1
ATOM 629 O O . VAL A 1 82 ? 3.779 1.511 -1.846 1.00 98.69 82 VAL A O 1
ATOM 632 N N . ARG A 1 83 ? 1.968 1.885 -0.568 1.00 98.62 83 ARG A N 1
ATOM 633 C CA . ARG A 1 83 ? 1.203 0.757 -1.120 1.00 98.62 83 ARG A CA 1
ATOM 634 C C . ARG A 1 83 ? 0.794 0.966 -2.574 1.00 98.62 83 ARG A C 1
ATOM 636 O O . ARG A 1 83 ? 0.712 -0.009 -3.312 1.00 98.62 83 ARG A O 1
ATOM 643 N N . ALA A 1 84 ? 0.592 2.209 -3.004 1.00 98.81 84 ALA A N 1
ATOM 644 C CA . ALA A 1 84 ? 0.325 2.525 -4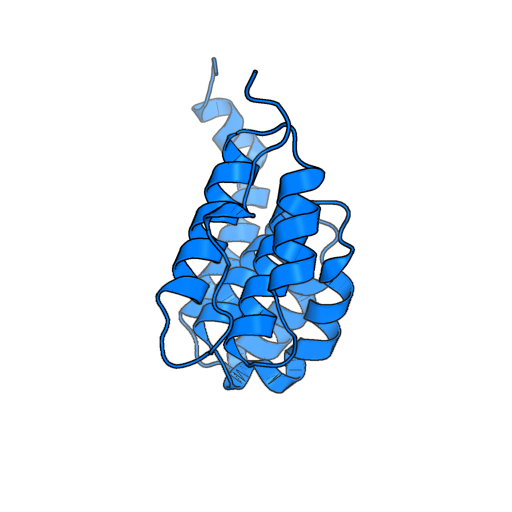.402 1.00 98.81 84 ALA A CA 1
ATOM 645 C C . ALA A 1 84 ? 1.552 2.217 -5.262 1.00 98.81 84 ALA A C 1
ATOM 647 O O . ALA A 1 84 ? 1.440 1.510 -6.262 1.00 98.81 84 ALA A O 1
ATOM 648 N N . ALA A 1 85 ? 2.728 2.672 -4.824 1.00 98.31 85 ALA A N 1
ATOM 649 C CA . ALA A 1 85 ? 3.989 2.364 -5.480 1.00 98.31 85 ALA A CA 1
ATOM 650 C C . ALA A 1 85 ? 4.272 0.855 -5.498 1.00 98.31 85 ALA A C 1
ATOM 652 O O . ALA A 1 85 ? 4.685 0.330 -6.526 1.00 98.31 85 ALA A O 1
ATOM 653 N N . GLU A 1 86 ? 4.002 0.144 -4.400 1.00 97.19 86 GLU A N 1
ATOM 654 C CA . GLU A 1 86 ? 4.157 -1.312 -4.326 1.00 97.19 86 GLU A CA 1
ATOM 655 C C . GLU A 1 86 ? 3.262 -2.045 -5.328 1.00 97.19 86 GLU A C 1
ATOM 657 O O . GLU A 1 86 ? 3.764 -2.795 -6.163 1.00 97.19 86 GLU A O 1
ATOM 662 N N . MET A 1 87 ? 1.953 -1.787 -5.302 1.00 97.38 87 MET A N 1
ATOM 663 C CA . MET A 1 87 ? 1.000 -2.426 -6.211 1.00 97.38 87 MET A CA 1
ATOM 664 C C . MET A 1 87 ? 1.365 -2.166 -7.679 1.00 97.38 87 MET A C 1
ATOM 666 O O . MET A 1 87 ? 1.401 -3.095 -8.483 1.00 97.38 87 MET A O 1
ATOM 670 N N . LEU A 1 88 ? 1.668 -0.912 -8.030 1.00 97.50 88 LEU A N 1
ATOM 671 C CA . LEU A 1 88 ? 2.021 -0.526 -9.399 1.00 97.50 88 LEU A CA 1
ATOM 672 C C . LEU A 1 88 ? 3.386 -1.078 -9.831 1.00 97.50 88 LEU A C 1
ATOM 674 O O . LEU A 1 88 ? 3.556 -1.453 -10.989 1.00 97.50 88 LEU A O 1
ATOM 678 N N . GLY A 1 89 ? 4.353 -1.147 -8.914 1.00 95.44 89 GLY A N 1
ATOM 679 C CA . GLY A 1 89 ? 5.671 -1.722 -9.171 1.00 95.44 89 GLY A CA 1
ATOM 680 C C . GLY A 1 89 ? 5.621 -3.237 -9.381 1.00 95.44 89 GLY A C 1
ATOM 681 O O . GLY A 1 89 ? 6.347 -3.754 -10.226 1.00 95.44 89 GLY A O 1
ATOM 682 N N . ILE A 1 90 ? 4.737 -3.954 -8.675 1.00 93.81 90 ILE A N 1
ATOM 683 C CA . ILE A 1 90 ? 4.535 -5.404 -8.854 1.00 93.81 90 ILE A CA 1
ATOM 684 C C . ILE A 1 90 ? 4.100 -5.737 -10.287 1.00 93.81 90 ILE A C 1
ATOM 686 O O . ILE A 1 90 ? 4.588 -6.716 -10.847 1.00 93.81 90 ILE A O 1
ATOM 690 N N . VAL A 1 91 ? 3.238 -4.910 -10.885 1.00 93.75 91 VAL A N 1
ATOM 691 C CA . VAL A 1 91 ? 2.761 -5.062 -12.276 1.00 93.75 91 VAL A CA 1
ATOM 692 C C . VAL A 1 91 ? 3.593 -4.270 -13.288 1.00 93.75 91 VAL A C 1
ATOM 694 O O . VAL A 1 91 ? 3.174 -4.052 -14.421 1.00 93.75 91 VAL A O 1
ATOM 697 N N . SER A 1 92 ? 4.767 -3.777 -12.879 1.00 92.94 92 SER A N 1
ATOM 698 C CA . SER A 1 92 ? 5.671 -2.983 -13.722 1.00 92.94 92 SER A CA 1
ATOM 699 C C . SER A 1 92 ? 5.021 -1.764 -14.406 1.00 92.94 92 SER A C 1
ATOM 701 O O . SER A 1 92 ? 5.501 -1.309 -15.446 1.00 92.94 92 SER A O 1
ATOM 703 N N . ALA A 1 93 ? 3.949 -1.204 -13.833 1.00 95.12 93 ALA A N 1
ATOM 704 C CA . ALA A 1 93 ? 3.281 -0.016 -14.367 1.00 95.12 93 ALA A CA 1
ATOM 705 C C . ALA A 1 93 ? 4.119 1.255 -14.150 1.00 95.12 93 ALA A C 1
ATOM 707 O O . ALA A 1 93 ? 4.065 2.181 -14.959 1.00 95.12 93 ALA A O 1
ATOM 708 N N . ILE A 1 94 ? 4.922 1.286 -13.081 1.00 95.00 94 ILE A N 1
ATOM 709 C CA . ILE A 1 94 ? 5.842 2.383 -12.763 1.00 95.00 94 ILE A CA 1
ATOM 710 C C . ILE A 1 94 ? 7.173 1.852 -12.222 1.00 95.00 94 ILE A C 1
ATOM 712 O O . ILE A 1 94 ? 7.273 0.701 -11.803 1.00 95.00 94 ILE A O 1
ATOM 716 N N . ASP A 1 95 ? 8.165 2.740 -12.132 1.00 94.50 95 ASP A N 1
ATOM 717 C CA . ASP A 1 95 ? 9.288 2.573 -11.207 1.00 94.50 95 ASP A CA 1
ATOM 718 C C . ASP A 1 95 ? 8.866 3.044 -9.801 1.00 94.50 95 ASP A C 1
ATOM 720 O O . ASP A 1 95 ? 8.550 4.227 -9.648 1.00 94.50 95 ASP A O 1
ATOM 724 N N . PRO A 1 96 ? 8.834 2.172 -8.774 1.00 95.88 96 PRO A N 1
ATOM 725 C CA . PRO A 1 96 ? 8.397 2.551 -7.431 1.00 95.88 96 PRO A CA 1
ATOM 726 C C . PRO A 1 96 ? 9.443 3.374 -6.665 1.00 95.88 96 PRO A C 1
ATOM 728 O O . PRO A 1 96 ? 9.098 4.050 -5.693 1.00 95.88 96 PRO A O 1
ATOM 731 N N . ARG A 1 97 ? 10.722 3.340 -7.076 1.00 95.00 97 ARG A N 1
ATOM 732 C CA . ARG A 1 97 ? 11.845 3.930 -6.323 1.00 95.00 97 ARG A CA 1
ATOM 733 C C . ARG A 1 97 ? 11.668 5.421 -6.020 1.00 95.00 97 ARG A C 1
ATOM 735 O O . ARG A 1 97 ? 11.863 5.780 -4.859 1.00 95.00 97 ARG A O 1
ATOM 742 N N . PRO A 1 98 ? 11.258 6.285 -6.973 1.00 96.38 98 PRO A N 1
ATOM 743 C CA . PRO A 1 98 ? 11.088 7.710 -6.698 1.00 96.38 98 PRO A CA 1
ATOM 744 C C . PRO A 1 98 ? 10.041 7.988 -5.615 1.00 96.38 98 PRO A C 1
ATOM 746 O O . PRO A 1 98 ? 10.268 8.825 -4.746 1.00 96.38 98 PRO A O 1
ATOM 749 N N . THR A 1 99 ? 8.916 7.266 -5.625 1.00 98.06 99 THR A N 1
ATOM 750 C CA . THR A 1 99 ? 7.862 7.436 -4.615 1.00 98.06 99 THR A CA 1
ATOM 751 C C . THR A 1 99 ? 8.315 6.932 -3.249 1.00 98.06 99 THR A C 1
ATOM 753 O O . THR A 1 99 ? 8.115 7.625 -2.255 1.00 98.06 99 THR A O 1
ATOM 756 N N . LEU A 1 100 ? 8.962 5.762 -3.177 1.00 97.50 100 LEU A N 1
ATOM 757 C CA . LEU A 1 100 ? 9.463 5.242 -1.899 1.00 97.50 100 LEU A CA 1
ATOM 758 C C . LEU A 1 100 ? 10.550 6.152 -1.307 1.00 97.50 100 LEU A C 1
ATOM 760 O O . LEU A 1 100 ? 10.527 6.419 -0.108 1.00 97.50 100 LEU A O 1
ATOM 764 N N . GLN A 1 101 ? 11.446 6.689 -2.141 1.00 96.56 101 GLN A N 1
ATOM 765 C CA . GLN A 1 101 ? 12.441 7.671 -1.709 1.00 96.56 101 GLN A CA 1
ATOM 766 C C . GLN A 1 101 ? 11.777 8.951 -1.183 1.00 96.56 101 GLN A C 1
ATOM 768 O O . GLN A 1 101 ? 12.107 9.399 -0.088 1.00 96.56 101 GLN A O 1
ATOM 773 N N . GLN A 1 102 ? 10.795 9.500 -1.905 1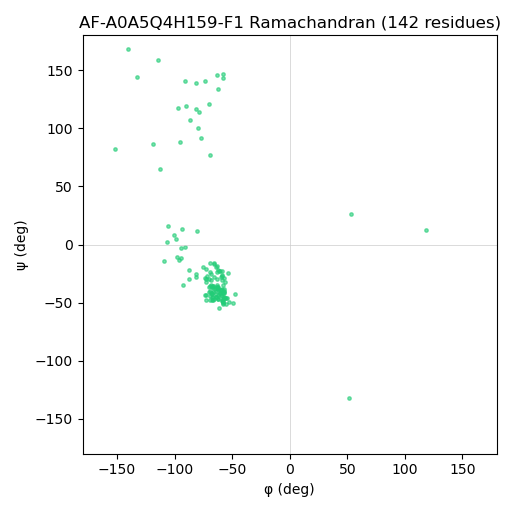.00 97.44 102 GLN A N 1
ATOM 774 C CA . GLN A 1 102 ? 10.058 10.683 -1.456 1.00 97.44 102 GLN A CA 1
ATOM 775 C C . GLN A 1 102 ? 9.396 10.455 -0.087 1.00 97.44 102 GLN A C 1
ATOM 777 O O . GLN A 1 102 ? 9.416 11.346 0.762 1.00 97.44 102 GLN A O 1
ATOM 782 N N . VAL A 1 103 ? 8.806 9.278 0.145 1.00 97.94 103 VAL A N 1
ATOM 783 C CA . VAL A 1 103 ? 8.191 8.952 1.439 1.00 97.94 103 VAL A CA 1
ATOM 784 C C . VAL A 1 103 ? 9.239 8.922 2.554 1.00 97.94 103 VAL A C 1
ATOM 786 O O . VAL A 1 103 ? 9.001 9.536 3.592 1.00 97.94 103 VAL A O 1
ATOM 789 N N . LEU A 1 104 ? 10.399 8.289 2.340 1.00 97.50 104 LEU A N 1
ATOM 790 C CA . LEU A 1 104 ? 11.498 8.256 3.321 1.00 97.50 104 LEU A CA 1
ATOM 791 C C . LEU A 1 104 ? 12.057 9.648 3.636 1.00 97.50 104 LEU A C 1
ATOM 793 O O . LEU A 1 104 ? 12.391 9.937 4.782 1.00 97.50 104 LEU A O 1
ATOM 797 N N . GLU A 1 105 ? 12.128 10.520 2.632 1.00 96.44 105 GLU A N 1
ATOM 798 C CA . GLU A 1 105 ? 12.550 11.910 2.808 1.00 96.44 105 GLU A CA 1
ATOM 799 C C . GLU A 1 105 ? 11.490 12.754 3.538 1.00 96.44 105 GLU A C 1
ATOM 801 O O . GLU A 1 105 ? 11.823 13.744 4.188 1.00 96.44 105 GLU A O 1
ATOM 806 N N . THR A 1 106 ? 10.210 12.389 3.443 1.00 96.50 106 THR A N 1
ATOM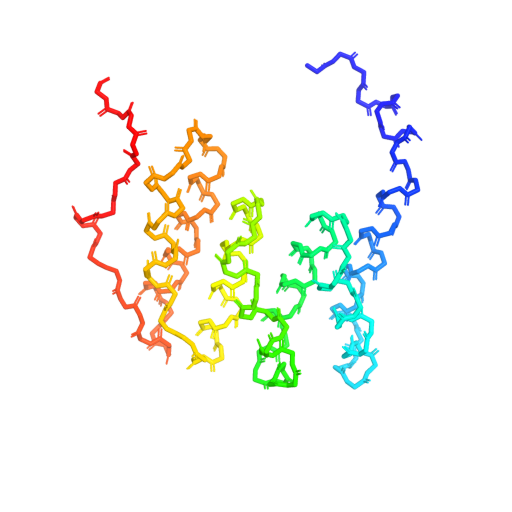 807 C CA . THR A 1 106 ? 9.106 13.178 4.012 1.00 96.50 106 THR A CA 1
ATOM 808 C C . THR A 1 106 ? 8.724 12.742 5.425 1.00 96.50 106 THR A C 1
ATOM 810 O O . THR A 1 106 ? 8.305 13.576 6.224 1.00 96.50 106 THR A O 1
ATOM 813 N N . THR A 1 107 ? 8.800 11.446 5.731 1.00 96.81 107 THR A N 1
ATOM 814 C CA . THR A 1 107 ? 8.297 10.915 7.000 1.00 96.81 107 THR A CA 1
ATOM 815 C C . THR A 1 107 ? 9.190 11.269 8.191 1.00 96.81 107 THR A C 1
ATOM 817 O O . THR A 1 107 ? 10.414 11.207 8.121 1.00 96.81 107 THR A O 1
ATOM 820 N N . GLU A 1 108 ? 8.557 11.583 9.322 1.00 95.62 108 GLU A N 1
ATOM 821 C CA . GLU A 1 108 ? 9.199 11.695 10.641 1.00 95.62 108 GLU A CA 1
ATOM 822 C C . GLU A 1 108 ? 8.832 10.501 11.550 1.00 95.62 108 GLU A C 1
ATOM 824 O O . GLU A 1 108 ? 9.205 10.448 12.723 1.00 95.62 108 GLU A O 1
ATOM 829 N N . SER A 1 109 ? 8.051 9.546 11.031 1.00 96.12 109 SER A N 1
ATOM 830 C CA . SER A 1 109 ? 7.519 8.404 11.769 1.00 96.12 109 SER A CA 1
ATOM 831 C C . SER A 1 109 ? 8.402 7.174 11.550 1.00 96.12 109 SER A C 1
ATOM 833 O O . SER A 1 109 ? 8.446 6.639 10.440 1.00 96.12 109 SER A O 1
ATOM 835 N N . PRO A 1 110 ? 9.025 6.620 12.608 1.00 95.06 110 PRO A N 1
ATOM 836 C CA . PRO A 1 110 ? 9.803 5.385 12.490 1.00 95.06 110 PRO A CA 1
ATOM 837 C C . PRO A 1 110 ? 8.981 4.199 11.967 1.00 95.06 110 PRO A C 1
ATOM 839 O O . PRO A 1 110 ? 9.522 3.268 11.380 1.00 95.06 110 PRO A O 1
ATOM 842 N N . VAL A 1 111 ? 7.660 4.212 12.179 1.00 94.94 111 VAL A N 1
ATOM 843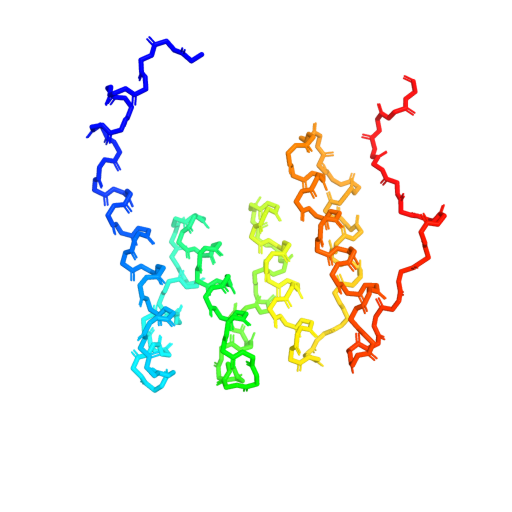 C CA . VAL A 1 111 ? 6.761 3.160 11.685 1.00 94.94 111 VAL A CA 1
ATOM 844 C C . VAL A 1 111 ? 6.582 3.264 10.172 1.00 94.94 111 VAL A C 1
ATOM 846 O O . VAL A 1 111 ? 6.623 2.251 9.479 1.00 94.94 111 VAL A O 1
ATOM 849 N N . GLU A 1 112 ? 6.401 4.476 9.651 1.00 97.25 112 GLU A N 1
ATOM 850 C CA . GLU A 1 112 ? 6.272 4.709 8.211 1.00 97.25 112 GLU A CA 1
ATOM 851 C C . GLU A 1 112 ? 7.588 4.430 7.489 1.00 97.25 112 GLU A C 1
ATOM 853 O O . GLU A 1 112 ? 7.580 3.761 6.453 1.00 97.25 112 GLU A O 1
ATOM 858 N N . ALA A 1 113 ? 8.712 4.851 8.073 1.00 97.62 113 ALA A N 1
ATOM 859 C CA . ALA A 1 113 ? 10.040 4.541 7.562 1.00 97.62 113 ALA A CA 1
ATOM 860 C C . ALA A 1 113 ? 10.263 3.023 7.483 1.00 97.62 113 ALA A C 1
ATOM 862 O O . ALA A 1 113 ? 10.550 2.499 6.407 1.00 97.62 113 ALA A O 1
ATOM 863 N N . LEU A 1 114 ? 9.996 2.287 8.570 1.00 97.25 114 LEU A N 1
ATOM 864 C CA . LEU A 1 114 ? 10.121 0.826 8.600 1.00 97.25 114 LEU A CA 1
ATOM 865 C C . LEU A 1 114 ? 9.258 0.134 7.533 1.00 97.25 114 LEU A C 1
ATOM 867 O O . LEU A 1 114 ? 9.724 -0.772 6.843 1.00 97.25 114 LEU A O 1
ATOM 871 N N . LEU A 1 115 ? 7.992 0.534 7.387 1.00 96.69 115 LEU A N 1
ATOM 872 C CA . LEU A 1 115 ? 7.093 -0.059 6.389 1.00 96.69 115 LEU A CA 1
ATOM 873 C C . LEU A 1 115 ? 7.537 0.254 4.954 1.00 96.69 115 LEU A C 1
ATOM 875 O O . LEU A 1 115 ? 7.430 -0.604 4.072 1.00 96.69 115 LEU A O 1
ATOM 879 N N . THR A 1 116 ? 8.076 1.450 4.730 1.00 98.06 116 THR A N 1
ATOM 880 C CA . THR A 1 116 ? 8.650 1.845 3.442 1.00 98.06 116 THR A CA 1
ATOM 881 C C . THR A 1 116 ? 9.901 1.025 3.135 1.00 98.06 116 THR A C 1
ATOM 883 O O . THR A 1 116 ? 10.007 0.456 2.052 1.00 98.06 116 THR A O 1
ATOM 886 N N . LEU A 1 117 ? 10.799 0.855 4.109 1.00 96.19 117 LEU A N 1
ATOM 887 C CA . LEU A 1 117 ? 12.008 0.041 3.971 1.00 96.19 117 LEU A CA 1
ATOM 888 C C . LEU A 1 117 ? 11.702 -1.441 3.720 1.00 96.19 117 LEU A C 1
ATOM 890 O O . LEU A 1 117 ? 12.379 -2.068 2.912 1.00 96.19 117 LEU A O 1
ATOM 894 N N . ASN A 1 118 ? 10.649 -1.999 4.325 1.00 95.25 118 ASN A N 1
ATOM 895 C CA . ASN A 1 118 ? 10.200 -3.359 3.997 1.00 95.25 118 ASN A CA 1
ATOM 896 C C . ASN A 1 118 ? 9.822 -3.492 2.513 1.00 95.25 118 ASN A C 1
ATOM 898 O O . ASN A 1 118 ? 10.142 -4.494 1.879 1.00 95.25 118 ASN A O 1
ATOM 902 N N . THR A 1 119 ? 9.178 -2.465 1.956 1.00 94.75 119 THR A N 1
ATOM 903 C CA . THR A 1 119 ? 8.806 -2.415 0.534 1.00 94.75 119 THR A CA 1
ATOM 904 C C . THR A 1 119 ? 10.049 -2.264 -0.356 1.00 94.75 119 THR A C 1
ATOM 906 O O . THR A 1 119 ? 10.169 -2.929 -1.383 1.00 94.75 119 THR A O 1
ATOM 909 N N . VAL A 1 120 ? 11.019 -1.445 0.063 1.00 94.00 120 VAL A N 1
ATOM 910 C CA . VAL A 1 120 ? 12.327 -1.304 -0.604 1.00 94.00 120 VAL A CA 1
ATOM 911 C C . VAL A 1 120 ? 13.060 -2.647 -0.671 1.00 94.00 120 VAL A C 1
ATOM 913 O O . VAL A 1 120 ? 13.506 -3.049 -1.744 1.00 94.00 120 VAL A O 1
ATOM 916 N N . VAL A 1 121 ? 13.144 -3.364 0.453 1.00 91.75 121 VAL A N 1
ATOM 917 C CA . VAL A 1 121 ? 13.780 -4.688 0.537 1.00 91.75 121 VAL A CA 1
ATOM 918 C C . VAL A 1 121 ? 13.050 -5.693 -0.351 1.00 91.75 121 VAL A C 1
ATOM 920 O O . VAL A 1 121 ? 13.699 -6.419 -1.099 1.00 91.75 121 VAL A O 1
ATOM 923 N N . PHE A 1 122 ? 11.713 -5.692 -0.336 1.00 91.62 122 PHE A N 1
ATOM 924 C CA . PHE A 1 122 ? 10.914 -6.542 -1.218 1.00 91.62 122 PHE A CA 1
ATOM 925 C C . PHE A 1 122 ? 11.313 -6.369 -2.691 1.00 91.62 122 PHE A C 1
ATOM 927 O O . PHE A 1 122 ? 11.593 -7.364 -3.357 1.00 91.62 122 PHE A O 1
ATOM 934 N N . PHE A 1 123 ? 11.404 -5.137 -3.199 1.00 91.25 123 PHE A N 1
ATOM 935 C CA . PHE A 1 123 ? 11.803 -4.891 -4.591 1.00 91.25 123 PHE A CA 1
ATOM 936 C C . PHE A 1 123 ? 13.290 -5.131 -4.865 1.00 91.25 123 PHE A C 1
ATOM 938 O O . PHE A 1 123 ? 13.642 -5.551 -5.965 1.00 91.25 123 PHE A O 1
ATOM 945 N N . HIS A 1 124 ? 14.164 -4.885 -3.888 1.00 86.81 124 HIS A N 1
ATOM 946 C CA . HIS A 1 124 ? 15.589 -5.179 -4.015 1.00 86.81 124 HIS A CA 1
ATOM 947 C C . HIS A 1 124 ? 15.845 -6.690 -4.163 1.00 86.81 124 HIS A C 1
ATOM 949 O O . HIS A 1 124 ? 16.644 -7.103 -5.006 1.00 86.81 124 HIS A O 1
ATOM 955 N N . ASP A 1 125 ? 15.140 -7.510 -3.380 1.00 85.19 125 ASP A N 1
ATOM 956 C CA . ASP A 1 125 ? 15.343 -8.961 -3.331 1.00 85.19 125 ASP A CA 1
ATOM 957 C C . ASP A 1 125 ? 14.521 -9.718 -4.388 1.00 85.19 125 ASP A C 1
ATOM 959 O O . ASP A 1 125 ? 14.869 -10.840 -4.770 1.00 85.19 125 ASP A O 1
ATOM 963 N N . SER A 1 126 ? 13.443 -9.116 -4.900 1.00 77.19 126 SER A N 1
ATOM 964 C CA . SER A 1 126 ? 12.597 -9.715 -5.936 1.00 77.19 126 SER A CA 1
ATOM 965 C C . SER A 1 126 ? 13.262 -9.620 -7.313 1.00 77.19 126 SER A C 1
ATOM 967 O O . SER A 1 126 ? 13.089 -8.661 -8.061 1.00 77.19 126 SER A O 1
ATOM 969 N N . ILE A 1 127 ? 14.014 -10.663 -7.674 1.00 57.41 127 ILE A N 1
ATOM 970 C CA . ILE A 1 127 ? 14.821 -10.761 -8.909 1.00 57.41 127 ILE A CA 1
ATOM 971 C C . ILE A 1 127 ? 13.986 -10.615 -10.203 1.00 57.41 127 ILE A C 1
ATOM 973 O O . ILE A 1 127 ? 14.537 -10.259 -11.251 1.00 57.41 127 ILE A O 1
ATOM 977 N N . GLU A 1 128 ? 12.675 -10.874 -10.150 1.00 60.12 128 GLU A N 1
ATOM 978 C CA . GLU A 1 128 ? 11.795 -10.898 -11.328 1.00 60.12 128 GLU A CA 1
ATOM 979 C C . GLU A 1 128 ? 11.330 -9.500 -11.787 1.00 60.12 128 GLU A C 1
ATOM 981 O O . GLU A 1 128 ? 11.198 -9.287 -12.991 1.00 60.12 128 GLU A O 1
ATOM 986 N N . ASN A 1 129 ? 11.230 -8.513 -10.884 1.00 58.19 129 ASN A N 1
ATOM 987 C CA . ASN A 1 129 ? 10.798 -7.138 -11.183 1.00 58.19 129 ASN A CA 1
ATOM 988 C C . ASN A 1 129 ? 11.924 -6.152 -10.842 1.00 58.19 129 ASN A C 1
ATOM 990 O O . ASN A 1 129 ? 12.024 -5.655 -9.723 1.00 58.19 129 ASN A O 1
ATOM 994 N N . ARG A 1 130 ? 12.833 -5.929 -11.801 1.00 63.12 130 ARG A N 1
ATOM 995 C CA . ARG A 1 130 ? 14.152 -5.302 -11.587 1.00 63.12 130 ARG A CA 1
ATOM 996 C C . ARG A 1 130 ? 14.099 -3.809 -11.237 1.00 63.12 130 ARG A C 1
ATOM 998 O O . ARG A 1 130 ? 14.497 -2.964 -12.041 1.00 63.12 130 ARG A O 1
ATOM 1005 N N . PHE A 1 131 ? 13.757 -3.511 -9.991 1.00 69.81 131 PHE A N 1
ATOM 1006 C CA . PHE A 1 131 ? 13.955 -2.206 -9.364 1.00 69.81 131 PHE A CA 1
ATOM 1007 C C . PHE A 1 131 ? 14.997 -2.299 -8.240 1.00 69.81 131 PHE A C 1
ATOM 1009 O O . PHE A 1 131 ? 14.661 -2.095 -7.075 1.00 69.81 131 PHE A O 1
ATOM 1016 N N . PRO A 1 132 ? 16.275 -2.606 -8.552 1.00 68.19 132 PRO A N 1
ATOM 1017 C CA . PRO A 1 132 ? 17.306 -2.632 -7.527 1.00 68.19 132 PRO A CA 1
ATOM 1018 C C . PRO A 1 132 ? 17.465 -1.231 -6.926 1.00 68.19 132 PRO A C 1
ATOM 1020 O O . PRO A 1 132 ? 17.538 -0.229 -7.654 1.00 68.19 132 PRO A O 1
ATOM 1023 N N . PHE A 1 133 ? 17.516 -1.181 -5.600 1.00 67.88 133 PHE A N 1
ATOM 1024 C CA . PHE A 1 133 ? 17.858 0.011 -4.836 1.00 67.88 133 PHE A CA 1
ATOM 1025 C C . PHE A 1 133 ? 19.364 0.043 -4.576 1.00 67.88 133 PHE A C 1
ATOM 1027 O O . PHE A 1 133 ? 19.963 -0.988 -4.273 1.00 67.88 133 PHE A O 1
ATOM 1034 N N . ASP A 1 134 ? 19.968 1.227 -4.665 1.00 77.44 134 ASP A N 1
ATOM 1035 C CA . ASP A 1 134 ? 21.296 1.451 -4.099 1.00 77.44 134 ASP A CA 1
ATOM 1036 C C . ASP A 1 134 ? 21.138 1.681 -2.594 1.00 77.44 134 ASP A C 1
ATOM 1038 O O . ASP A 1 134 ? 20.744 2.764 -2.161 1.00 77.44 134 ASP A O 1
ATOM 1042 N N . ILE A 1 135 ? 21.396 0.638 -1.803 1.00 72.94 135 ILE A N 1
ATOM 1043 C CA . ILE A 1 135 ? 21.214 0.648 -0.346 1.00 72.94 135 ILE A CA 1
ATOM 1044 C C . ILE A 1 135 ? 22.015 1.780 0.311 1.00 72.94 135 ILE A C 1
ATOM 1046 O O . ILE A 1 135 ? 21.550 2.355 1.291 1.00 72.94 135 ILE A O 1
ATOM 1050 N N . GLU A 1 136 ? 23.176 2.151 -0.240 1.00 75.00 136 GLU A N 1
ATOM 1051 C CA . GLU A 1 136 ? 24.001 3.233 0.309 1.00 75.00 136 GLU A CA 1
ATOM 1052 C C . GLU A 1 136 ? 23.358 4.614 0.143 1.00 75.00 136 GLU A C 1
ATOM 1054 O O . GLU A 1 136 ? 23.773 5.545 0.819 1.00 75.00 136 GLU A O 1
ATOM 1059 N N . SER A 1 137 ? 22.351 4.748 -0.724 1.00 73.69 137 SER A N 1
ATOM 1060 C CA . SER A 1 137 ? 21.601 5.990 -0.954 1.00 73.69 137 SER A CA 1
ATOM 1061 C C . SER A 1 137 ? 20.272 6.064 -0.194 1.00 73.69 137 SER A C 1
ATOM 1063 O O . SER A 1 137 ? 19.644 7.122 -0.149 1.00 73.69 137 SER A O 1
ATOM 1065 N N . VAL A 1 138 ? 19.825 4.948 0.393 1.00 72.81 138 VAL A N 1
ATOM 1066 C CA . VAL A 1 138 ? 18.555 4.865 1.117 1.00 72.81 138 VAL A CA 1
ATOM 1067 C C . VAL A 1 138 ? 18.798 5.286 2.562 1.00 72.81 138 VAL A C 1
ATOM 1069 O O . VAL A 1 138 ? 19.398 4.553 3.350 1.00 72.81 138 VAL A O 1
ATOM 1072 N N . HIS A 1 139 ? 18.326 6.475 2.923 1.00 71.62 139 HIS A N 1
ATOM 1073 C CA . HIS A 1 139 ? 18.485 7.023 4.266 1.00 71.62 139 HIS A CA 1
ATOM 1074 C C . HIS A 1 139 ? 17.166 7.577 4.797 1.00 71.62 139 HIS A C 1
ATOM 1076 O O . HIS A 1 139 ? 16.376 8.157 4.057 1.00 71.62 139 HIS A O 1
ATOM 1082 N N . GLU A 1 140 ? 16.955 7.413 6.100 1.00 62.62 140 GLU A N 1
ATOM 1083 C CA . GLU A 1 140 ? 15.888 8.087 6.834 1.00 62.62 140 GLU A CA 1
ATOM 1084 C C . GLU A 1 140 ? 16.345 9.508 7.186 1.00 62.62 140 GLU A C 1
ATOM 1086 O O . GLU A 1 140 ? 17.489 9.718 7.608 1.00 62.62 140 GLU A O 1
ATOM 1091 N N . ASN A 1 141 ? 15.461 10.496 7.062 1.00 51.81 141 ASN A N 1
ATOM 1092 C CA . ASN A 1 141 ? 15.737 11.817 7.614 1.00 51.81 141 ASN A CA 1
ATOM 1093 C C . ASN A 1 141 ? 15.694 11.752 9.153 1.00 51.81 141 ASN A C 1
ATOM 1095 O O . ASN A 1 141 ? 14.665 11.426 9.734 1.00 51.81 141 ASN A O 1
ATOM 1099 N N . GLY A 1 142 ? 16.802 12.101 9.822 1.00 55.28 142 GLY A N 1
ATOM 1100 C CA . GLY A 1 142 ? 16.805 12.373 11.268 1.00 55.28 142 GLY A CA 1
ATOM 1101 C C . GLY A 1 142 ? 17.664 11.485 12.175 1.00 55.28 142 GLY A C 1
ATOM 1102 O O . GLY A 1 142 ? 17.536 11.605 13.392 1.00 55.28 142 GLY A O 1
ATOM 1103 N N . VAL A 1 143 ? 18.575 10.658 11.652 1.00 45.41 143 VAL A N 1
ATOM 1104 C CA . VAL A 1 143 ? 19.594 9.999 12.495 1.00 45.41 143 VAL A CA 1
ATOM 1105 C C . VAL A 1 143 ? 20.898 10.807 12.481 1.00 45.41 143 VAL A C 1
ATOM 1107 O O . VAL A 1 143 ? 21.790 10.574 11.667 1.00 45.41 143 VAL A O 1
ATOM 1110 N N . THR A 1 144 ? 20.994 11.768 13.403 1.00 39.44 144 THR A N 1
ATOM 1111 C CA . THR A 1 144 ? 22.268 12.273 13.959 1.00 39.44 144 THR A CA 1
ATOM 1112 C C . THR A 1 144 ? 22.371 11.892 15.419 1.00 39.44 144 THR A C 1
ATOM 1114 O O . THR A 1 144 ? 21.350 12.083 16.119 1.00 39.44 144 THR A O 1
#

Secondary structure (DSSP, 8-state):
---HHHHHHHTHHHHHHHHHHHHGGGS-HHHHHHHHHHHHT-SSHHHHHHHHHHHHHHGGGGGGGHHHHHGGGG-SSHHHHHHHHHHHHHTTSS-SHHHHHHHHHH---HHHHHHHHHHHHHHHH-TTS-----GGG---TT--

Foldseek 3Di:
DPDPPVVCVVCVVVVVLLVVLLCLLVDDCVVSQVVLLVLLVDPDLSSVLSSLVSLQSNQLSNPVCLVSLVVQCPPPDLSSVLSSLLSCLSNPVDQSVVSLQVSQAPDPDPVSNVVSVVSLVVQCPPPVRPNHDPPVPRDHPDDD

Solvent-accessible surface area (backbone atoms only — not comparable to full-atom values): 8132 Å² total; per-residue (Å²): 138,92,54,71,65,62,50,49,64,76,40,41,72,61,51,50,55,45,48,59,45,48,54,39,63,78,49,62,63,89,72,26,51,63,60,37,56,52,27,56,67,44,91,49,63,65,38,26,30,40,24,27,53,35,41,46,76,53,40,72,76,40,62,89,43,46,76,61,38,60,65,28,58,75,41,94,49,61,68,35,20,44,30,22,28,47,32,34,31,71,54,64,75,46,78,32,62,67,58,48,50,51,44,29,66,66,45,87,45,72,66,58,43,51,57,46,49,54,52,51,50,51,34,48,68,36,80,87,53,83,52,73,67,64,68,93,76,66,62,69,61,80,86,125